Protein AF-A0A7S4WF90-F1 (afdb_monomer_lite)

Structure (mmCIF, N/CA/C/O backbone):
data_AF-A0A7S4WF90-F1
#
_entry.id   AF-A0A7S4WF90-F1
#
loop_
_atom_site.group_PDB
_atom_site.id
_atom_site.type_symbol
_atom_site.label_atom_id
_atom_site.label_alt_id
_atom_site.label_comp_id
_atom_site.label_asym_id
_atom_site.label_entity_id
_atom_site.label_seq_id
_atom_site.pdbx_PDB_ins_code
_atom_site.Cartn_x
_atom_site.Cartn_y
_atom_site.Cartn_z
_atom_site.occupancy
_atom_site.B_iso_or_equiv
_atom_site.auth_seq_id
_atom_site.auth_comp_id
_atom_site.auth_asym_id
_atom_site.auth_atom_id
_atom_site.pdbx_PDB_model_num
ATOM 1 N N . PRO A 1 1 ? 13.839 8.299 -28.465 1.00 64.81 1 PRO A N 1
ATOM 2 C CA . PRO A 1 1 ? 14.988 7.435 -28.856 1.00 64.81 1 PRO A CA 1
ATOM 3 C C . PRO A 1 1 ? 15.588 6.532 -27.753 1.00 64.81 1 PRO A C 1
ATOM 5 O O . PRO A 1 1 ? 16.143 5.492 -28.098 1.00 64.81 1 PRO A O 1
ATOM 8 N N . GLU A 1 2 ? 15.441 6.847 -26.461 1.00 72.50 2 GLU A N 1
ATOM 9 C CA . GLU A 1 2 ? 15.818 5.945 -25.349 1.00 72.50 2 GLU A CA 1
ATOM 10 C C . GLU A 1 2 ? 14.600 5.523 -24.514 1.00 72.50 2 GLU A C 1
ATOM 12 O O . GLU A 1 2 ? 14.300 4.333 -24.407 1.00 72.50 2 GLU A O 1
ATOM 17 N N . VAL A 1 3 ? 13.792 6.502 -24.098 1.00 78.75 3 VAL A N 1
ATOM 18 C CA . VAL A 1 3 ? 12.493 6.310 -23.427 1.00 78.75 3 VAL A CA 1
ATOM 19 C C . VAL A 1 3 ? 11.574 5.338 -24.178 1.00 78.75 3 VAL A C 1
ATOM 21 O O . VAL A 1 3 ? 10.976 4.457 -23.571 1.00 78.75 3 VAL A O 1
ATOM 24 N N . GLU A 1 4 ? 11.489 5.426 -25.509 1.00 83.81 4 GLU A N 1
ATOM 25 C CA . GLU A 1 4 ? 10.658 4.514 -26.315 1.00 83.81 4 GLU A CA 1
ATOM 26 C C . GLU A 1 4 ? 11.165 3.066 -26.297 1.00 83.81 4 GLU A C 1
ATOM 28 O O . GLU A 1 4 ? 10.362 2.133 -26.316 1.00 83.81 4 GLU A O 1
ATOM 33 N N . LYS A 1 5 ? 12.489 2.857 -26.237 1.00 86.06 5 LYS A N 1
ATOM 34 C CA . LYS A 1 5 ? 13.080 1.514 -26.148 1.00 86.06 5 LYS A CA 1
ATOM 35 C C . LYS A 1 5 ? 12.792 0.903 -24.781 1.00 86.06 5 LYS A C 1
ATOM 37 O O . LYS A 1 5 ? 12.369 -0.252 -24.709 1.00 86.06 5 LYS A O 1
ATOM 42 N N . ALA A 1 6 ? 12.966 1.685 -23.718 1.00 86.25 6 ALA A N 1
ATOM 43 C CA . ALA A 1 6 ? 12.647 1.263 -22.362 1.00 86.25 6 ALA A CA 1
ATOM 44 C C . ALA A 1 6 ? 11.139 0.991 -22.204 1.00 86.25 6 ALA A C 1
ATOM 46 O O . ALA A 1 6 ? 10.753 -0.078 -21.734 1.00 86.25 6 ALA A O 1
ATOM 47 N N . ALA A 1 7 ? 10.275 1.865 -22.728 1.00 87.50 7 ALA A N 1
ATOM 48 C CA . ALA A 1 7 ? 8.828 1.654 -22.755 1.00 87.50 7 ALA A CA 1
ATOM 49 C C . ALA A 1 7 ? 8.437 0.377 -23.523 1.00 87.50 7 ALA A C 1
ATOM 51 O O . ALA A 1 7 ? 7.608 -0.403 -23.051 1.00 87.50 7 ALA A O 1
ATOM 52 N N . ALA A 1 8 ? 9.061 0.106 -24.677 1.00 91.62 8 ALA A N 1
ATOM 53 C CA . ALA A 1 8 ? 8.829 -1.123 -25.437 1.00 91.62 8 ALA A CA 1
ATOM 54 C C . ALA A 1 8 ? 9.267 -2.390 -24.676 1.00 91.62 8 ALA A C 1
ATOM 56 O O . ALA A 1 8 ? 8.652 -3.447 -24.846 1.00 91.62 8 ALA A O 1
ATOM 57 N N . LYS A 1 9 ? 10.303 -2.292 -23.831 1.00 91.75 9 LYS A N 1
ATOM 58 C CA . LYS A 1 9 ? 10.763 -3.375 -22.949 1.00 91.75 9 LYS A CA 1
ATOM 59 C C . LYS A 1 9 ? 9.785 -3.595 -21.790 1.00 91.75 9 LYS A C 1
ATOM 61 O O . LYS A 1 9 ? 9.302 -4.713 -21.624 1.00 91.75 9 LYS A O 1
ATOM 66 N N . ILE A 1 10 ? 9.413 -2.533 -21.072 1.00 91.69 10 ILE A N 1
ATOM 67 C CA . ILE A 1 10 ? 8.488 -2.576 -19.922 1.00 91.69 10 ILE A CA 1
ATOM 68 C C . ILE A 1 10 ? 7.095 -3.049 -20.338 1.00 91.69 10 ILE A C 1
ATOM 70 O O . ILE A 1 10 ? 6.447 -3.779 -19.598 1.00 91.69 10 ILE A O 1
ATOM 74 N N . LYS A 1 11 ? 6.648 -2.736 -21.561 1.00 93.81 11 LYS A N 1
ATOM 75 C CA . LYS A 1 11 ? 5.371 -3.230 -22.103 1.00 93.81 11 LYS A CA 1
ATOM 76 C C . LYS A 1 11 ? 5.262 -4.763 -22.118 1.00 93.81 11 LYS A C 1
ATOM 78 O O . LYS A 1 11 ? 4.152 -5.287 -22.164 1.00 93.81 11 LYS A O 1
ATOM 83 N N . LYS A 1 12 ? 6.390 -5.484 -22.111 1.00 95.06 12 LYS A N 1
ATOM 84 C CA . LYS A 1 12 ? 6.430 -6.956 -22.047 1.00 95.06 12 LYS A CA 1
ATOM 85 C C . LYS A 1 12 ? 6.436 -7.500 -20.616 1.00 95.06 12 LYS A C 1
ATOM 87 O O . LYS A 1 12 ? 6.290 -8.706 -20.441 1.00 95.06 12 LYS A O 1
ATOM 92 N N . TYR A 1 13 ? 6.657 -6.655 -19.614 1.00 94.75 13 TYR A N 1
ATOM 93 C CA . TYR A 1 13 ? 6.684 -7.057 -18.214 1.00 94.75 13 TYR A CA 1
ATOM 94 C C . TYR A 1 13 ? 5.269 -7.188 -17.643 1.00 94.75 13 TYR A C 1
ATOM 96 O O . 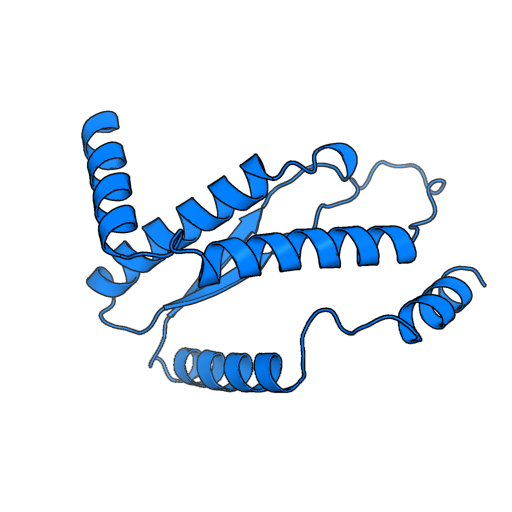TYR A 1 13 ? 4.285 -6.748 -18.241 1.00 94.75 13 TYR A O 1
ATOM 104 N N . ALA A 1 14 ? 5.164 -7.832 -16.481 1.00 94.38 14 ALA A N 1
ATOM 105 C CA . ALA A 1 14 ? 3.903 -7.914 -15.758 1.00 94.38 14 ALA A CA 1
ATOM 106 C C . ALA A 1 14 ? 3.422 -6.506 -15.343 1.00 94.38 14 ALA A C 1
ATOM 108 O O . ALA A 1 14 ? 4.231 -5.611 -15.112 1.00 94.38 14 ALA A O 1
ATOM 109 N N . PRO A 1 15 ? 2.109 -6.266 -15.226 1.00 94.19 15 PRO A N 1
ATOM 110 C CA . PRO A 1 15 ? 1.638 -5.018 -14.646 1.00 94.19 15 PRO A CA 1
ATOM 111 C C . PRO A 1 15 ? 1.949 -4.990 -13.141 1.00 94.19 15 PRO A C 1
ATOM 113 O O . PRO A 1 15 ? 1.831 -6.009 -12.461 1.00 94.19 15 PRO A O 1
ATOM 116 N N . LEU A 1 16 ? 2.284 -3.814 -12.600 1.00 92.75 16 LEU A N 1
ATOM 117 C CA . LEU A 1 16 ? 2.476 -3.645 -11.152 1.00 92.75 16 LEU A CA 1
ATOM 118 C C . LEU A 1 16 ? 1.173 -3.956 -10.390 1.00 92.75 16 LEU A C 1
ATOM 120 O O . LEU A 1 16 ? 1.157 -4.713 -9.415 1.00 92.75 16 LEU A O 1
ATOM 124 N N . VAL A 1 17 ? 0.052 -3.430 -10.888 1.00 94.88 17 VAL A N 1
ATOM 125 C CA . VAL A 1 17 ? -1.295 -3.651 -10.348 1.00 94.88 17 VAL A CA 1
ATOM 126 C C . VAL A 1 17 ? -2.250 -4.130 -11.434 1.00 94.88 17 VAL A C 1
ATOM 128 O O . VAL A 1 17 ? -2.172 -3.718 -12.591 1.00 94.88 17 VAL A O 1
ATOM 131 N N . PHE A 1 18 ? -3.188 -4.991 -11.061 1.00 95.44 18 PHE A N 1
ATOM 132 C CA . PHE A 1 18 ? -4.226 -5.472 -11.960 1.00 95.44 18 PHE A CA 1
ATOM 133 C C . PHE A 1 18 ? -5.391 -4.482 -12.052 1.00 95.44 18 PHE A C 1
ATOM 135 O O . PHE A 1 18 ? -5.730 -3.781 -11.099 1.00 95.44 18 PHE A O 1
ATOM 142 N N . ALA A 1 19 ? -6.107 -4.504 -13.179 1.00 96.00 19 ALA A N 1
ATOM 143 C CA . ALA A 1 19 ? -7.271 -3.640 -13.400 1.00 96.00 19 ALA A CA 1
ATOM 144 C C . ALA A 1 19 ? -8.367 -3.793 -12.322 1.00 96.00 19 ALA A C 1
ATOM 146 O O . ALA A 1 19 ? -9.102 -2.849 -12.037 1.00 96.00 19 ALA A O 1
ATOM 147 N N . GLY A 1 20 ? -8.480 -4.974 -11.704 1.00 97.06 20 GLY A N 1
ATOM 148 C CA . GLY A 1 20 ? -9.402 -5.204 -10.590 1.00 97.06 20 GLY A CA 1
ATOM 149 C C . GLY A 1 20 ? -9.027 -4.445 -9.313 1.00 97.06 20 GLY A C 1
ATOM 150 O O . GLY A 1 20 ? -9.922 -4.014 -8.593 1.00 97.06 20 GLY A O 1
ATOM 151 N N . GLU A 1 21 ? -7.734 -4.246 -9.040 1.00 95.81 21 GLU A N 1
ATOM 152 C CA . GLU A 1 21 ? -7.264 -3.440 -7.903 1.00 95.81 21 GLU A CA 1
ATOM 153 C C . GLU A 1 21 ? -7.593 -1.957 -8.120 1.00 95.81 21 GLU A C 1
ATOM 155 O O . GLU A 1 21 ? -8.089 -1.300 -7.208 1.00 95.81 21 GLU A O 1
ATOM 160 N N . ILE A 1 22 ? -7.421 -1.461 -9.352 1.00 96.88 22 ILE A N 1
ATOM 161 C CA . ILE A 1 22 ? -7.746 -0.075 -9.729 1.00 96.88 22 ILE A CA 1
ATOM 162 C C . ILE A 1 22 ? -9.245 0.202 -9.573 1.00 96.88 22 ILE A C 1
ATOM 164 O O . ILE A 1 22 ? -9.619 1.197 -8.958 1.00 96.88 22 ILE A O 1
ATOM 168 N N . ARG A 1 23 ? -10.117 -0.690 -10.065 1.00 97.88 23 ARG A N 1
ATOM 169 C CA . ARG A 1 23 ? -11.576 -0.531 -9.910 1.00 97.88 23 ARG A CA 1
ATOM 170 C C . ARG A 1 23 ? -11.999 -0.495 -8.441 1.00 97.88 23 ARG A C 1
ATOM 172 O O . ARG A 1 23 ? -12.742 0.397 -8.047 1.00 97.88 23 ARG A O 1
ATOM 179 N N . LYS A 1 24 ? -11.450 -1.389 -7.611 1.00 96.75 24 LYS A N 1
ATOM 180 C CA . LYS A 1 24 ? -11.688 -1.383 -6.157 1.00 96.75 24 LYS A CA 1
ATOM 181 C C . LYS A 1 24 ? -11.227 -0.080 -5.499 1.00 96.75 24 LYS A C 1
ATOM 183 O O . LYS A 1 24 ? -11.874 0.399 -4.573 1.00 96.75 24 LYS A O 1
ATOM 188 N N . LEU A 1 25 ? -10.101 0.487 -5.937 1.00 96.44 25 LEU A N 1
ATOM 189 C CA . LEU A 1 25 ? -9.638 1.784 -5.443 1.00 96.44 25 LEU A CA 1
ATOM 190 C C . LEU A 1 25 ? -10.589 2.909 -5.870 1.00 96.44 25 LEU A C 1
ATOM 192 O O . LEU A 1 25 ? -10.957 3.732 -5.040 1.00 96.44 25 LEU A O 1
ATOM 196 N N . GLN A 1 26 ? -11.023 2.918 -7.129 1.00 97.56 26 GLN A N 1
ATOM 197 C CA . GLN A 1 26 ? -11.962 3.907 -7.655 1.00 97.56 26 GLN A CA 1
ATOM 198 C C . GLN A 1 26 ? -13.299 3.891 -6.898 1.00 97.56 26 GLN A C 1
ATOM 200 O O . GLN A 1 26 ? -13.798 4.950 -6.528 1.00 97.56 26 GLN A O 1
ATOM 205 N N . GLU A 1 27 ? -13.843 2.708 -6.601 1.00 97.25 27 GLU A N 1
ATOM 206 C CA . GLU A 1 27 ? -15.042 2.546 -5.764 1.00 97.25 27 GLU A CA 1
ATOM 207 C C . GLU A 1 27 ? -14.842 3.163 -4.370 1.00 97.25 27 GLU A C 1
ATOM 209 O O . GLU A 1 27 ? -15.673 3.938 -3.901 1.00 97.25 27 GLU A O 1
ATOM 214 N N . LYS A 1 28 ? -13.702 2.891 -3.724 1.00 97.06 28 LYS A N 1
ATOM 215 C CA . LYS A 1 28 ? -13.370 3.455 -2.405 1.00 97.06 28 LYS A CA 1
ATOM 216 C C . LYS A 1 28 ? -13.198 4.976 -2.432 1.00 97.06 28 LYS A C 1
ATOM 218 O O . LYS A 1 28 ? -13.672 5.659 -1.529 1.00 97.06 28 LYS A O 1
ATOM 223 N N . LEU A 1 29 ? -12.537 5.514 -3.454 1.00 97.25 29 LEU A N 1
ATOM 224 C CA . LEU A 1 29 ? -12.379 6.961 -3.630 1.00 97.25 29 LEU A CA 1
ATOM 225 C C . LEU A 1 29 ? -13.721 7.645 -3.909 1.00 97.25 29 LEU A C 1
ATOM 227 O O . LEU A 1 29 ? -13.947 8.763 -3.450 1.00 97.25 29 LEU A O 1
ATOM 231 N N . SER A 1 30 ? -14.639 6.957 -4.589 1.00 97.69 30 SER A N 1
ATOM 232 C CA . SER A 1 30 ? -16.004 7.438 -4.781 1.00 97.69 30 SER A CA 1
ATOM 233 C C . SER A 1 30 ? -16.719 7.645 -3.440 1.00 97.69 30 SER A C 1
ATOM 235 O O . SER A 1 30 ? -17.296 8.711 -3.228 1.00 97.69 30 SER A O 1
ATOM 237 N N . LEU A 1 31 ? -16.585 6.714 -2.486 1.00 96.06 31 LEU A N 1
ATOM 238 C CA . LEU A 1 31 ? -17.121 6.890 -1.127 1.00 96.06 31 LEU A CA 1
ATOM 239 C C . LEU A 1 31 ? -16.551 8.139 -0.445 1.00 96.06 31 LEU A C 1
ATOM 241 O O . LEU A 1 31 ? -17.305 8.920 0.131 1.00 96.06 31 LEU A O 1
ATOM 245 N N . ALA A 1 32 ? -15.238 8.367 -0.551 1.00 95.88 32 ALA A N 1
ATOM 246 C CA . ALA A 1 32 ? -14.606 9.556 0.019 1.00 95.88 32 ALA A CA 1
ATOM 247 C C . ALA A 1 32 ? -15.159 10.853 -0.593 1.00 95.88 32 ALA A C 1
ATOM 249 O O . ALA A 1 32 ? -15.479 11.791 0.133 1.00 95.88 32 ALA A O 1
ATOM 250 N N . SER A 1 33 ? -15.366 10.884 -1.915 1.00 97.06 33 SER A N 1
ATOM 251 C CA . SER A 1 33 ? -15.954 12.044 -2.603 1.00 97.06 33 SER A CA 1
ATOM 252 C C . SER A 1 33 ? -17.395 12.351 -2.174 1.00 97.06 33 SER A C 1
ATOM 254 O O . SER A 1 33 ? -17.833 13.494 -2.260 1.00 97.06 33 SER A O 1
ATOM 256 N N . MET A 1 34 ? -18.116 11.345 -1.672 1.00 97.31 34 MET A N 1
ATOM 257 C CA . MET A 1 34 ? -19.473 11.474 -1.135 1.00 97.31 34 MET A CA 1
ATOM 258 C C . MET A 1 34 ? -19.501 11.746 0.379 1.00 97.31 34 MET A C 1
ATOM 260 O O . MET A 1 34 ? -20.574 11.742 0.978 1.00 97.31 34 MET A O 1
ATOM 264 N N . GLY A 1 35 ? -18.343 11.941 1.021 1.00 96.00 35 GLY A N 1
ATOM 265 C CA . GLY A 1 35 ? -18.242 12.106 2.476 1.00 96.00 35 GLY A CA 1
ATOM 266 C C . GLY A 1 35 ? -18.479 10.816 3.271 1.00 96.00 35 GLY A C 1
ATOM 267 O O . GLY A 1 35 ? -18.670 10.864 4.481 1.00 96.00 35 GLY A O 1
ATOM 268 N N . GLN A 1 36 ? -18.468 9.656 2.608 1.00 96.88 36 GLN A N 1
ATOM 269 C CA . GLN A 1 36 ? -18.670 8.328 3.204 1.00 96.88 36 GLN A CA 1
ATOM 270 C C . GLN A 1 36 ? -17.353 7.577 3.451 1.00 96.88 36 GLN A C 1
ATOM 272 O O . GLN A 1 36 ? -17.352 6.384 3.746 1.00 96.88 36 GLN A O 1
ATOM 277 N N . GLY A 1 37 ? -16.219 8.255 3.315 1.00 96.50 37 GLY A N 1
ATOM 278 C CA . GLY A 1 37 ? -14.897 7.708 3.570 1.00 96.50 37 GLY A CA 1
ATOM 279 C C . GLY A 1 37 ? -13.884 8.825 3.753 1.00 96.50 37 GLY A C 1
ATOM 280 O O . GLY A 1 37 ? -14.143 9.972 3.394 1.00 96.50 37 GLY A O 1
ATOM 281 N N . PHE A 1 38 ? -12.726 8.487 4.304 1.00 96.94 38 PHE A N 1
ATOM 282 C CA . PHE A 1 38 ? -11.644 9.442 4.517 1.00 96.94 38 PHE A CA 1
ATOM 283 C C . PHE A 1 38 ? -10.369 8.944 3.840 1.00 96.94 38 PHE A C 1
ATOM 285 O O . PHE A 1 38 ? -9.965 7.798 4.039 1.00 96.94 38 PHE A O 1
ATOM 292 N N . LEU A 1 39 ? -9.739 9.787 3.024 1.00 96.25 39 LEU A N 1
ATOM 293 C CA . LEU A 1 39 ? -8.488 9.456 2.349 1.00 96.25 39 LEU A CA 1
ATOM 294 C C . LEU A 1 39 ? -7.304 9.811 3.256 1.00 96.25 39 LEU A C 1
ATOM 296 O O . LEU A 1 39 ? -7.053 10.981 3.524 1.00 96.25 39 LEU A O 1
ATOM 300 N N . LEU A 1 40 ? -6.564 8.797 3.694 1.00 95.56 40 LEU A N 1
ATOM 301 C CA . LEU A 1 40 ? -5.269 8.946 4.347 1.00 95.56 40 LEU A CA 1
ATOM 302 C C . LEU A 1 40 ? -4.174 8.717 3.304 1.00 95.56 40 LEU A C 1
ATOM 304 O O . LEU A 1 40 ? -4.036 7.602 2.792 1.00 95.56 40 LEU A O 1
ATOM 308 N N . MET A 1 41 ? -3.403 9.761 3.006 1.00 91.62 41 MET A N 1
ATOM 309 C CA . MET A 1 41 ? -2.224 9.672 2.146 1.00 91.62 41 MET A CA 1
ATOM 310 C C . MET A 1 41 ? -0.956 9.745 2.990 1.00 91.62 41 MET A C 1
ATOM 312 O O . MET A 1 41 ? -0.761 10.715 3.715 1.00 91.62 41 MET A O 1
ATOM 316 N N . GLY A 1 42 ? -0.116 8.717 2.895 1.00 87.69 42 GLY A N 1
ATOM 317 C CA . GLY A 1 42 ? 1.263 8.759 3.372 1.00 87.69 42 GLY A CA 1
ATOM 318 C C . GLY A 1 42 ? 2.231 8.993 2.217 1.00 87.69 42 GLY A C 1
ATOM 319 O O . GLY A 1 42 ? 1.942 8.627 1.076 1.00 87.69 42 GLY A O 1
ATOM 320 N N . ASP A 1 43 ? 3.383 9.564 2.518 1.00 83.88 43 ASP A N 1
ATOM 321 C CA . ASP A 1 43 ? 4.506 9.673 1.593 1.00 83.88 43 ASP A CA 1
ATOM 322 C C . ASP A 1 43 ? 5.735 9.097 2.286 1.00 83.88 43 ASP A C 1
ATOM 324 O O . ASP A 1 43 ? 5.887 9.243 3.501 1.00 83.88 43 ASP A O 1
ATOM 328 N N . ASP A 1 44 ? 6.569 8.421 1.516 1.00 74.44 44 ASP A N 1
ATOM 329 C CA . ASP A 1 44 ? 7.908 8.043 1.926 1.00 74.44 44 ASP A CA 1
ATOM 330 C C . ASP A 1 44 ? 8.825 9.088 1.307 1.00 74.44 44 ASP A C 1
ATOM 332 O O . ASP A 1 44 ? 9.124 9.030 0.112 1.00 74.44 44 ASP A O 1
ATOM 336 N N . SER A 1 45 ? 9.213 10.091 2.098 1.00 62.66 45 SER A N 1
ATOM 337 C CA . SER A 1 45 ? 10.208 11.095 1.703 1.00 62.66 45 SER A CA 1
ATOM 338 C C . SER A 1 45 ? 11.600 10.456 1.624 1.00 62.66 45 SER A C 1
ATOM 340 O O . SER A 1 45 ? 12.532 10.906 2.279 1.00 62.66 45 SER A O 1
ATOM 342 N N . ALA A 1 46 ? 11.732 9.367 0.869 1.00 56.19 46 ALA A N 1
ATOM 343 C CA . ALA A 1 46 ? 13.004 8.773 0.519 1.00 56.19 46 ALA A CA 1
ATOM 344 C C . ALA A 1 46 ? 13.687 9.711 -0.482 1.00 56.19 46 ALA A C 1
ATOM 346 O O . ALA A 1 46 ? 13.169 9.964 -1.575 1.00 56.19 46 ALA A O 1
ATOM 347 N N . GLU A 1 47 ? 14.815 10.266 -0.049 1.00 54.38 47 GLU A N 1
ATOM 348 C CA . GLU A 1 47 ? 15.537 11.335 -0.737 1.00 54.38 47 GLU A CA 1
ATOM 349 C C . GLU A 1 47 ? 16.268 10.818 -1.987 1.00 54.38 47 GLU A C 1
ATOM 351 O O . GLU A 1 47 ? 16.381 11.566 -2.947 1.00 54.38 47 GLU A O 1
ATOM 356 N N . THR A 1 48 ? 16.659 9.533 -2.056 1.00 59.69 48 THR A N 1
ATOM 357 C CA . THR A 1 48 ? 17.409 8.981 -3.207 1.00 59.69 48 THR A CA 1
ATOM 358 C C . THR A 1 48 ? 17.106 7.508 -3.519 1.00 59.69 48 THR A C 1
ATOM 360 O O . THR A 1 48 ? 16.679 6.739 -2.654 1.00 59.69 48 THR A O 1
ATOM 363 N N . PHE A 1 49 ? 17.384 7.065 -4.753 1.00 60.19 49 PHE A N 1
ATOM 364 C CA . PHE A 1 49 ? 17.243 5.660 -5.186 1.00 60.19 49 PHE A CA 1
ATOM 365 C C . PHE A 1 49 ? 18.120 4.676 -4.391 1.00 60.19 49 PHE A C 1
ATOM 367 O O . PHE A 1 49 ? 17.694 3.553 -4.118 1.00 60.19 49 PHE A O 1
ATOM 374 N N . GLU A 1 50 ? 19.325 5.094 -3.995 1.00 62.31 50 GLU A N 1
ATOM 375 C CA . GLU A 1 50 ? 20.282 4.263 -3.247 1.00 62.31 50 GLU A CA 1
ATOM 376 C C . GLU A 1 50 ? 19.831 3.986 -1.807 1.00 62.31 50 GLU A C 1
ATOM 378 O O . GLU A 1 50 ? 20.217 2.984 -1.207 1.00 62.31 50 GLU A O 1
ATOM 383 N N . SER A 1 51 ? 18.962 4.841 -1.263 1.00 61.97 51 SER A N 1
ATOM 384 C CA . SER A 1 51 ? 18.437 4.727 0.101 1.00 61.97 51 SER A CA 1
ATOM 385 C C . SER A 1 51 ? 17.344 3.660 0.271 1.00 61.97 51 SER A C 1
ATOM 387 O O . SER A 1 51 ? 16.764 3.523 1.350 1.00 61.97 51 SER A O 1
ATOM 389 N N . TYR A 1 52 ? 17.047 2.870 -0.769 1.00 70.25 52 TYR A N 1
ATOM 390 C CA . TYR A 1 52 ? 16.007 1.847 -0.698 1.00 70.25 52 TYR A CA 1
ATOM 391 C C . TYR A 1 52 ? 16.314 0.777 0.355 1.00 70.25 52 TYR A C 1
ATOM 393 O O . TYR A 1 52 ? 17.169 -0.091 0.177 1.00 70.25 52 TYR A O 1
ATOM 401 N N . ASN A 1 53 ? 15.536 0.797 1.436 1.00 78.06 53 ASN A N 1
ATOM 402 C CA . ASN A 1 53 ? 15.584 -0.196 2.497 1.00 78.06 53 ASN A CA 1
ATOM 403 C C . ASN A 1 53 ? 14.166 -0.690 2.824 1.00 78.06 53 ASN A C 1
ATOM 405 O O . ASN A 1 53 ? 13.216 0.084 2.951 1.00 78.06 53 ASN A O 1
ATOM 409 N N . VAL A 1 54 ? 14.036 -2.005 3.009 1.00 83.69 54 VAL A N 1
ATOM 410 C CA . VAL A 1 54 ? 12.816 -2.671 3.488 1.00 83.69 54 VAL A CA 1
ATOM 411 C C . VAL A 1 54 ? 12.332 -2.083 4.816 1.00 83.69 54 VAL A C 1
ATOM 413 O O . VAL A 1 54 ? 11.123 -2.012 5.040 1.00 83.69 54 VAL A O 1
ATOM 416 N N . ASP A 1 55 ? 13.251 -1.649 5.679 1.00 85.88 55 ASP A N 1
ATOM 417 C CA . ASP A 1 55 ? 12.932 -1.010 6.953 1.00 85.88 55 ASP A CA 1
ATOM 418 C C . ASP A 1 55 ? 12.152 0.299 6.759 1.00 85.88 55 ASP A C 1
ATOM 420 O O . ASP A 1 55 ? 11.134 0.480 7.422 1.00 85.88 55 ASP A O 1
ATOM 424 N N . HIS A 1 56 ? 12.529 1.149 5.794 1.00 83.56 56 HIS A N 1
ATOM 425 C CA . HIS A 1 56 ? 11.789 2.383 5.484 1.00 83.56 56 HIS A CA 1
ATOM 426 C C . HIS A 1 56 ? 10.369 2.078 5.000 1.00 83.56 56 HIS A C 1
ATOM 428 O O . HIS A 1 56 ? 9.393 2.580 5.558 1.00 83.56 56 HIS A O 1
ATOM 434 N N . VAL A 1 57 ? 10.232 1.146 4.049 1.00 86.06 57 VAL A N 1
ATOM 435 C CA . VAL A 1 57 ? 8.919 0.707 3.548 1.00 86.06 57 VAL A CA 1
ATOM 436 C C . VAL A 1 57 ? 8.051 0.163 4.688 1.00 86.06 57 VAL A C 1
ATOM 438 O O . VAL A 1 57 ? 6.854 0.453 4.756 1.00 86.06 57 VAL A O 1
ATOM 441 N N . ARG A 1 58 ? 8.639 -0.624 5.600 1.00 87.75 58 ARG A N 1
ATOM 442 C CA . ARG A 1 58 ? 7.956 -1.173 6.779 1.00 87.75 58 ARG A CA 1
ATOM 443 C C . ARG A 1 58 ? 7.503 -0.068 7.726 1.00 87.75 58 ARG A C 1
ATOM 445 O O . ARG A 1 58 ? 6.366 -0.120 8.193 1.00 87.75 58 ARG A O 1
ATOM 452 N N . ASP A 1 59 ? 8.375 0.880 8.037 1.00 88.62 59 ASP A N 1
ATOM 453 C CA . ASP A 1 59 ? 8.123 1.905 9.047 1.00 88.62 59 ASP A CA 1
ATOM 454 C C . ASP A 1 59 ? 7.085 2.918 8.547 1.00 88.62 59 ASP A C 1
ATOM 456 O O . ASP A 1 59 ? 6.126 3.215 9.264 1.00 88.62 59 ASP A O 1
ATOM 460 N N . THR A 1 60 ? 7.158 3.314 7.273 1.00 88.81 60 THR A N 1
ATOM 461 C CA . THR A 1 60 ? 6.123 4.123 6.615 1.00 88.81 60 THR A CA 1
ATOM 462 C C . THR A 1 60 ? 4.789 3.368 6.552 1.00 88.81 60 THR A C 1
ATOM 464 O O . THR A 1 60 ? 3.737 3.914 6.901 1.00 88.81 60 THR A O 1
ATOM 467 N N . PHE A 1 61 ? 4.795 2.074 6.206 1.00 90.56 61 PHE A N 1
ATOM 468 C CA . PHE A 1 61 ? 3.578 1.254 6.230 1.00 90.56 61 PHE A CA 1
ATOM 469 C C . PHE A 1 61 ? 2.980 1.142 7.642 1.00 90.56 61 PHE A C 1
ATOM 471 O O . PHE A 1 61 ? 1.766 1.284 7.814 1.00 90.56 61 PHE A O 1
ATOM 478 N N . LYS A 1 62 ? 3.819 0.944 8.667 1.00 91.50 62 LYS A N 1
ATOM 479 C CA . LYS A 1 62 ? 3.418 0.912 10.079 1.00 91.50 62 LYS A CA 1
ATOM 480 C C . LYS A 1 62 ? 2.766 2.230 10.493 1.00 91.50 62 LYS A C 1
ATOM 482 O O . LYS A 1 62 ? 1.652 2.194 11.014 1.00 91.50 62 LYS A O 1
ATOM 487 N N . ALA A 1 63 ? 3.390 3.370 10.202 1.00 91.4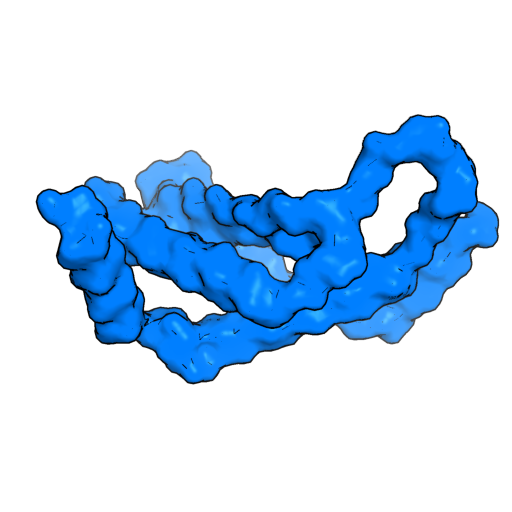4 63 ALA A N 1
ATOM 488 C CA . ALA A 1 63 ? 2.850 4.686 10.532 1.00 91.44 63 ALA A CA 1
ATOM 489 C C . ALA A 1 63 ? 1.463 4.912 9.904 1.00 91.44 63 ALA A C 1
ATOM 491 O O . ALA A 1 63 ? 0.522 5.321 10.589 1.00 91.44 63 ALA A O 1
ATOM 492 N N . ILE A 1 64 ? 1.289 4.561 8.624 1.00 93.00 64 ILE A N 1
ATOM 493 C CA . ILE A 1 64 ? -0.008 4.661 7.931 1.00 93.00 64 ILE A CA 1
ATOM 494 C C . ILE A 1 64 ? -1.074 3.796 8.611 1.00 93.00 64 ILE A C 1
ATOM 496 O O . ILE A 1 64 ? -2.222 4.223 8.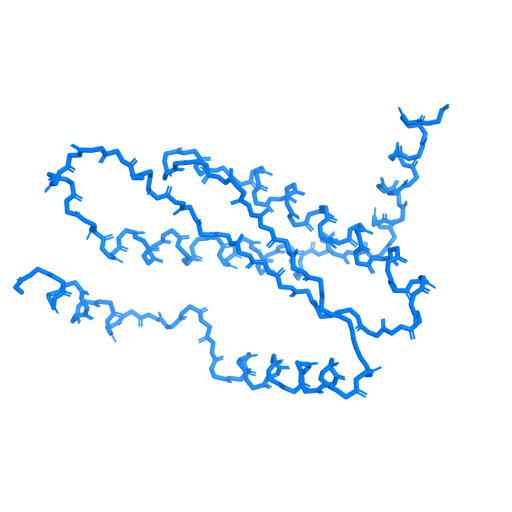755 1.00 93.00 64 ILE A O 1
ATOM 50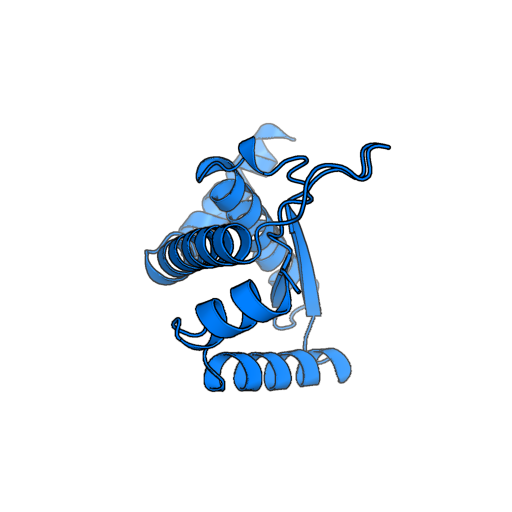0 N N . LEU A 1 65 ? -0.725 2.585 9.051 1.00 93.31 65 LEU A N 1
ATOM 501 C CA . LEU A 1 65 ? -1.665 1.717 9.758 1.00 93.31 65 LEU A CA 1
ATOM 502 C C . LEU A 1 65 ? -2.034 2.256 11.147 1.00 93.31 65 LEU A C 1
ATOM 504 O O . LEU A 1 65 ? -3.213 2.217 11.504 1.00 93.31 65 LEU A O 1
ATOM 508 N N . GLN A 1 66 ? -1.066 2.796 11.892 1.00 93.62 66 GLN A N 1
ATOM 509 C CA . GLN A 1 66 ? -1.295 3.420 13.199 1.00 93.62 66 GLN A CA 1
ATOM 510 C C . GLN A 1 66 ? -2.243 4.620 13.087 1.00 93.62 66 GLN A C 1
ATOM 512 O O . GLN A 1 66 ? -3.269 4.664 13.772 1.00 93.62 66 GLN A O 1
ATOM 517 N N . MET A 1 67 ? -1.967 5.537 12.153 1.00 94.19 67 MET A N 1
ATOM 518 C CA . MET A 1 67 ? -2.833 6.684 11.864 1.00 94.19 67 MET A CA 1
ATOM 519 C C . MET A 1 67 ? -4.217 6.241 11.393 1.00 94.19 67 MET A C 1
ATOM 521 O O . MET A 1 67 ? -5.230 6.755 11.860 1.00 94.19 67 MET A O 1
ATOM 525 N N . SER A 1 68 ? -4.283 5.249 10.501 1.00 94.38 68 SER A N 1
ATOM 526 C CA . SER A 1 68 ? -5.553 4.722 10.010 1.00 94.38 68 SER A CA 1
ATOM 527 C C . SER A 1 68 ? -6.432 4.199 11.139 1.00 94.38 68 SER A C 1
ATOM 529 O O . SER A 1 68 ? -7.645 4.380 11.061 1.00 94.38 68 SER A O 1
ATOM 531 N N . LEU A 1 69 ? -5.866 3.535 12.148 1.00 93.00 69 LEU A N 1
ATOM 532 C CA . LEU A 1 69 ? -6.639 3.030 13.278 1.00 93.00 69 LEU A CA 1
ATOM 533 C C . LEU A 1 69 ? -7.234 4.187 14.090 1.00 93.00 69 LEU A C 1
ATOM 535 O O . LEU A 1 69 ? -8.438 4.204 14.337 1.00 93.00 69 LEU A O 1
ATOM 539 N N . ILE A 1 70 ? -6.417 5.189 14.421 1.00 93.69 70 ILE A N 1
ATOM 540 C CA . ILE A 1 70 ? -6.844 6.375 15.178 1.00 93.69 70 ILE A CA 1
ATOM 541 C C . ILE A 1 70 ? -7.931 7.147 14.417 1.00 93.69 70 ILE A C 1
ATOM 543 O O . ILE A 1 70 ? -8.973 7.470 14.984 1.00 93.69 70 ILE A O 1
ATOM 547 N N . LEU A 1 71 ? -7.738 7.385 13.116 1.00 94.12 71 LEU A N 1
ATOM 548 C CA . LEU A 1 71 ? -8.714 8.081 12.271 1.00 94.12 71 LEU A CA 1
ATOM 549 C C . LEU A 1 71 ? -10.014 7.291 12.107 1.00 94.12 71 LEU A C 1
ATOM 551 O O . LEU A 1 71 ? -11.084 7.889 12.041 1.00 94.12 71 LEU A O 1
ATOM 555 N N . THR A 1 72 ? -9.948 5.957 12.085 1.00 92.25 72 THR A N 1
ATOM 556 C CA . THR A 1 72 ? -11.161 5.125 12.054 1.00 92.25 72 THR A CA 1
ATOM 557 C C . THR A 1 72 ? -12.016 5.386 13.297 1.00 92.25 72 THR A C 1
ATOM 559 O O . THR A 1 72 ? -13.224 5.574 13.170 1.00 92.25 72 THR A O 1
ATOM 562 N N . TYR A 1 73 ? -11.399 5.468 14.482 1.00 91.38 73 TYR A N 1
ATOM 563 C CA . TYR A 1 73 ? -12.109 5.805 15.719 1.00 91.38 73 TYR A CA 1
ATOM 564 C C . TYR A 1 73 ? -12.579 7.264 15.759 1.00 91.38 73 TYR A C 1
ATOM 566 O O . TYR A 1 73 ? -13.696 7.525 16.192 1.00 91.38 73 TYR A O 1
ATOM 574 N N . GLY A 1 74 ? -11.754 8.208 15.298 1.00 93.38 74 GLY A N 1
ATOM 575 C CA . GLY A 1 74 ? -12.065 9.639 15.358 1.00 93.38 74 GLY A CA 1
ATOM 576 C C . GLY A 1 74 ? -13.137 10.092 14.364 1.00 93.38 74 GLY A C 1
ATOM 577 O O . GLY A 1 74 ? -13.955 10.948 14.690 1.00 93.38 74 GLY A O 1
ATOM 578 N N . CYS A 1 75 ? -13.156 9.518 13.160 1.00 91.94 75 CYS A N 1
ATOM 579 C CA . CYS A 1 75 ? -14.088 9.909 12.101 1.00 91.94 75 CYS A CA 1
ATOM 580 C C . CYS A 1 75 ? -15.297 8.974 11.976 1.00 91.94 75 CYS A C 1
ATOM 582 O O . CYS A 1 75 ? -16.262 9.348 11.318 1.00 91.94 75 CYS A O 1
ATOM 584 N N . ALA A 1 76 ? -15.247 7.762 12.545 1.00 93.69 76 ALA A N 1
ATOM 585 C CA . ALA A 1 76 ? -16.250 6.707 12.346 1.00 93.69 76 ALA A CA 1
ATOM 586 C C . ALA A 1 76 ? -16.548 6.403 10.857 1.00 93.69 76 ALA A C 1
ATOM 588 O O . ALA A 1 76 ? -17.634 5.947 10.501 1.00 93.69 76 ALA A O 1
ATOM 589 N N . LEU A 1 77 ? -15.566 6.651 9.984 1.00 94.12 77 LEU A N 1
ATOM 590 C CA . LEU A 1 77 ? -15.638 6.444 8.540 1.00 94.12 77 LEU A CA 1
ATOM 591 C C . LEU A 1 77 ? -14.561 5.451 8.086 1.00 94.12 77 LEU A C 1
ATOM 593 O O . LEU A 1 77 ? -13.488 5.377 8.692 1.00 94.12 77 LEU A O 1
ATOM 597 N N . PRO A 1 78 ? -14.800 4.702 6.994 1.00 93.94 78 PRO A N 1
ATOM 598 C CA . PRO A 1 78 ? -13.777 3.852 6.407 1.00 93.94 78 PRO A CA 1
ATOM 599 C C . PRO A 1 78 ? -12.596 4.696 5.907 1.00 93.94 78 PRO A C 1
ATOM 601 O O . PRO A 1 78 ? -12.773 5.652 5.149 1.00 93.94 78 PRO A O 1
ATOM 604 N N . ILE A 1 79 ? -11.381 4.308 6.303 1.00 96.44 79 ILE A N 1
ATOM 605 C CA . ILE A 1 79 ? -10.143 4.968 5.872 1.00 96.44 79 ILE A CA 1
ATOM 606 C C . ILE A 1 79 ? -9.607 4.308 4.596 1.00 96.44 79 ILE A C 1
ATOM 608 O O . ILE A 1 79 ? -9.222 3.132 4.594 1.00 96.44 79 ILE A O 1
ATOM 612 N N . ILE A 1 80 ? -9.550 5.076 3.508 1.00 96.69 80 ILE A N 1
ATOM 613 C CA . ILE A 1 80 ? -8.868 4.714 2.266 1.00 96.69 80 ILE A CA 1
ATOM 614 C C . ILE A 1 80 ? -7.393 5.062 2.443 1.00 96.69 80 ILE A C 1
ATOM 616 O O . ILE A 1 80 ? -7.044 6.224 2.611 1.00 96.69 80 ILE A O 1
ATOM 620 N N . LYS A 1 81 ? -6.528 4.051 2.415 1.00 94.62 81 LYS A N 1
ATOM 621 C CA . LYS A 1 81 ? -5.090 4.199 2.662 1.00 94.62 81 LYS A CA 1
ATOM 622 C C . LYS A 1 81 ? -4.379 4.233 1.320 1.00 94.62 81 LYS A C 1
ATOM 624 O O . LYS A 1 81 ? -4.434 3.251 0.578 1.00 94.62 81 LYS A O 1
ATOM 629 N N . MET A 1 82 ? -3.738 5.349 1.014 1.00 93.12 82 MET A N 1
ATOM 630 C CA . MET A 1 82 ? -2.867 5.497 -0.144 1.00 93.12 82 MET A CA 1
ATOM 631 C C . MET A 1 82 ? -1.476 5.891 0.322 1.00 93.12 82 MET A C 1
ATOM 633 O O . MET A 1 82 ? -1.319 6.569 1.334 1.00 93.12 82 MET A O 1
ATOM 637 N N . CYS A 1 83 ? -0.466 5.443 -0.412 1.00 89.12 83 CYS A N 1
ATOM 638 C CA . CYS A 1 83 ? 0.904 5.808 -0.126 1.00 89.12 83 CYS A CA 1
ATOM 639 C C . CYS A 1 83 ? 1.646 6.106 -1.418 1.00 89.12 83 CYS A C 1
ATOM 641 O O . CYS A 1 83 ? 1.540 5.346 -2.386 1.00 89.12 83 CYS A O 1
ATOM 643 N N . ARG A 1 84 ? 2.388 7.209 -1.417 1.00 85.62 84 ARG A N 1
ATOM 644 C CA . ARG A 1 84 ? 3.441 7.453 -2.386 1.00 85.62 84 ARG A CA 1
ATOM 645 C C . ARG A 1 84 ? 4.715 6.816 -1.835 1.00 85.62 84 ARG A C 1
ATOM 647 O O . ARG A 1 84 ? 5.201 7.207 -0.791 1.00 85.62 84 ARG A O 1
ATOM 654 N N . MET A 1 85 ? 5.205 5.804 -2.540 1.00 77.38 85 MET A N 1
ATOM 655 C CA . MET A 1 85 ? 6.454 5.094 -2.228 1.00 77.38 85 MET A CA 1
ATOM 656 C C . MET A 1 85 ? 7.431 5.231 -3.399 1.00 77.38 85 MET A C 1
ATOM 658 O O . MET A 1 85 ? 8.069 4.267 -3.816 1.00 77.38 85 MET A O 1
ATOM 662 N N . VAL A 1 86 ? 7.425 6.411 -4.024 1.00 63.62 86 VAL A N 1
ATOM 663 C CA . VAL A 1 86 ? 8.228 6.701 -5.211 1.00 63.62 86 VAL A CA 1
ATOM 664 C C . VAL A 1 86 ? 9.449 7.462 -4.739 1.00 63.62 86 VAL A C 1
ATOM 666 O O . VAL A 1 86 ? 9.343 8.647 -4.430 1.00 63.62 86 VAL A O 1
ATOM 669 N N . TYR A 1 87 ? 10.576 6.764 -4.707 1.00 62.81 87 TYR A N 1
ATOM 670 C CA . TYR A 1 87 ? 11.905 7.338 -4.521 1.00 62.81 87 TYR A CA 1
ATOM 671 C C . TYR A 1 87 ? 12.098 8.415 -5.585 1.00 62.81 87 TYR A C 1
ATOM 673 O O . TYR A 1 87 ? 12.032 8.154 -6.792 1.00 62.81 87 TYR A O 1
ATOM 681 N N . ARG A 1 88 ? 12.243 9.653 -5.114 1.00 50.22 88 ARG A N 1
ATOM 682 C CA . ARG A 1 88 ? 12.671 10.769 -5.945 1.00 50.22 88 ARG A CA 1
ATOM 683 C C . ARG A 1 88 ? 14.129 10.479 -6.318 1.00 50.22 88 ARG A C 1
ATOM 685 O O . ARG A 1 88 ? 14.925 10.106 -5.465 1.00 50.22 88 ARG A O 1
ATOM 692 N N . LEU A 1 89 ? 14.451 10.571 -7.602 1.00 53.22 89 LEU A N 1
ATOM 693 C CA . LEU A 1 89 ? 15.821 10.869 -8.008 1.00 53.22 89 LEU A CA 1
ATOM 694 C C . LEU A 1 89 ? 15.922 12.373 -7.814 1.00 53.22 89 LEU A C 1
ATOM 696 O O . LEU A 1 89 ? 15.059 13.081 -8.337 1.00 53.22 89 LEU A O 1
ATOM 700 N N . GLU A 1 90 ? 16.817 12.830 -6.945 1.00 46.41 90 GLU A N 1
ATOM 701 C CA . GLU A 1 90 ? 16.966 14.257 -6.676 1.00 46.41 90 GLU A CA 1
ATOM 702 C C . GLU A 1 90 ? 17.097 15.029 -7.990 1.00 46.41 90 GLU A C 1
ATOM 704 O O . GLU A 1 90 ? 17.776 14.599 -8.923 1.00 46.41 90 GLU A O 1
ATOM 709 N N . ASP A 1 91 ? 16.396 16.161 -8.046 1.00 53.41 91 ASP A N 1
ATOM 710 C CA . ASP A 1 91 ? 16.724 17.239 -8.964 1.00 53.41 91 ASP A CA 1
ATOM 711 C C . ASP A 1 91 ? 18.076 17.801 -8.492 1.00 53.41 91 ASP A C 1
ATOM 713 O O . ASP A 1 91 ? 18.112 18.679 -7.633 1.00 53.41 91 ASP A O 1
ATOM 717 N N . GLU A 1 92 ? 19.184 17.281 -9.006 1.00 44.34 92 GLU A N 1
ATOM 718 C CA . GLU A 1 92 ? 20.464 17.988 -8.967 1.00 44.34 92 GLU A CA 1
ATOM 719 C C . GLU A 1 92 ? 20.722 18.544 -10.369 1.00 44.34 92 GLU A C 1
ATOM 721 O O . GLU A 1 92 ? 20.364 17.932 -11.372 1.00 44.3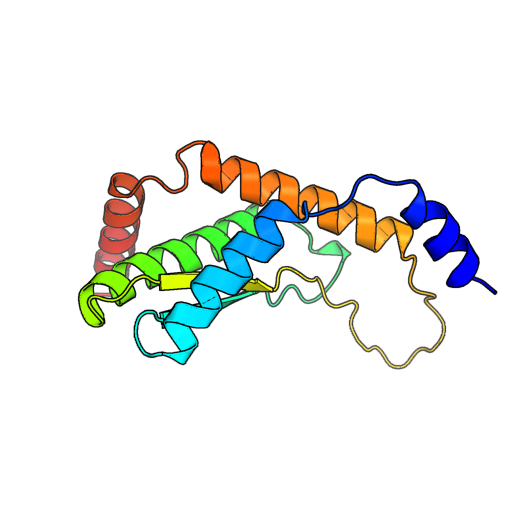4 92 GLU A O 1
ATOM 726 N N . GLU A 1 93 ? 21.273 19.751 -10.418 1.00 49.97 93 GLU A N 1
ATOM 727 C CA . GLU A 1 93 ? 21.482 20.635 -11.569 1.00 49.97 93 GLU A CA 1
ATOM 728 C C . GLU A 1 93 ? 22.408 20.072 -12.680 1.00 49.97 93 GLU A C 1
ATOM 730 O O . GLU A 1 93 ? 23.250 20.796 -13.211 1.00 49.97 93 GLU A O 1
ATOM 735 N N . ASP A 1 94 ? 22.271 18.802 -13.066 1.00 45.41 94 ASP A N 1
ATOM 736 C CA . ASP A 1 94 ? 23.065 18.164 -14.113 1.00 45.41 94 ASP A CA 1
ATOM 737 C C . ASP A 1 94 ? 22.187 17.302 -15.040 1.00 45.41 94 ASP A C 1
ATOM 739 O O . ASP A 1 94 ? 21.689 16.238 -14.677 1.00 45.41 94 ASP A O 1
ATOM 743 N N . ASP A 1 95 ? 22.023 17.761 -16.284 1.00 46.69 95 ASP A N 1
ATOM 744 C CA . ASP A 1 95 ? 21.257 17.132 -17.378 1.00 46.69 95 ASP A CA 1
ATOM 745 C C . ASP A 1 95 ? 21.836 15.762 -17.849 1.00 46.69 95 ASP A C 1
ATOM 747 O O . ASP A 1 95 ? 21.586 15.338 -18.983 1.00 46.69 95 ASP A O 1
ATOM 751 N N . SER A 1 96 ? 22.656 15.068 -17.045 1.00 47.53 96 SER A N 1
ATOM 752 C CA . SER A 1 96 ? 23.520 13.973 -17.520 1.00 47.53 96 SER A CA 1
ATOM 753 C C . SER A 1 96 ? 23.118 12.548 -17.110 1.00 47.53 96 SER A C 1
ATOM 755 O O . SER A 1 96 ? 23.502 11.610 -17.816 1.00 47.53 96 SER A O 1
ATOM 757 N N . GLU A 1 97 ? 22.283 12.341 -16.083 1.00 50.31 97 GLU A N 1
ATOM 758 C CA . GLU A 1 97 ? 21.816 10.993 -15.719 1.00 50.31 97 GLU A CA 1
ATOM 759 C C . GLU A 1 97 ? 20.440 10.673 -16.323 1.00 50.31 97 GLU A C 1
ATOM 761 O O . GLU A 1 97 ? 19.368 10.983 -15.803 1.00 50.31 97 GLU A O 1
ATOM 766 N N . SER A 1 98 ? 20.472 10.030 -17.491 1.00 54.62 98 SER A N 1
ATOM 767 C CA . SER A 1 98 ? 19.290 9.512 -18.174 1.00 54.62 98 SER A CA 1
ATOM 768 C C . SER A 1 98 ? 18.579 8.454 -17.318 1.00 54.62 98 SER A C 1
ATOM 770 O O . SER A 1 98 ? 19.094 7.357 -17.116 1.00 54.62 98 SER A O 1
ATOM 772 N N . LEU A 1 99 ? 17.362 8.770 -16.875 1.00 62.94 99 LEU A N 1
ATOM 773 C CA . LEU A 1 99 ? 16.421 7.877 -16.191 1.00 62.94 99 LEU A CA 1
ATOM 774 C C . LEU A 1 99 ? 16.310 6.486 -16.862 1.00 62.94 99 LEU A C 1
ATOM 776 O O . LEU A 1 99 ? 15.667 6.362 -17.914 1.00 62.94 99 LEU A O 1
ATOM 780 N N . ASP A 1 100 ? 16.812 5.420 -16.220 1.00 78.75 100 ASP A N 1
ATOM 781 C CA . ASP A 1 100 ? 16.484 4.050 -16.642 1.00 78.75 100 ASP A CA 1
ATOM 782 C C . ASP A 1 100 ? 15.100 3.643 -16.107 1.00 78.75 100 ASP A C 1
ATOM 784 O O . ASP A 1 100 ? 14.909 3.192 -14.974 1.00 78.75 100 ASP A O 1
ATOM 788 N N . LEU A 1 101 ? 14.092 3.779 -16.971 1.00 83.19 101 LEU A N 1
ATOM 789 C CA . LEU A 1 101 ? 12.715 3.363 -16.689 1.00 83.19 101 LEU A CA 1
ATOM 790 C C . LEU A 1 101 ? 12.599 1.873 -16.316 1.00 83.19 101 LEU A C 1
ATOM 792 O O . LEU A 1 101 ? 11.622 1.473 -15.678 1.00 83.19 101 LEU A O 1
ATOM 796 N N . VAL A 1 102 ? 13.545 1.035 -16.747 1.00 87.25 102 VAL A N 1
ATOM 797 C CA . VAL A 1 102 ? 13.566 -0.396 -16.432 1.00 87.25 102 VAL A CA 1
ATOM 798 C C . VAL A 1 102 ? 13.888 -0.606 -14.955 1.00 87.25 102 VAL A C 1
ATOM 800 O O . VAL A 1 102 ? 13.199 -1.391 -14.300 1.00 87.25 102 VAL A O 1
ATOM 803 N N . ASP A 1 103 ? 14.862 0.126 -14.420 1.00 84.25 103 ASP A N 1
ATOM 804 C CA . ASP A 1 103 ? 15.240 0.056 -13.007 1.00 84.25 103 ASP A CA 1
ATOM 805 C C . ASP A 1 103 ? 14.133 0.615 -12.112 1.00 84.25 103 ASP A C 1
ATOM 807 O O . ASP A 1 103 ? 13.721 -0.046 -11.154 1.00 84.25 103 ASP A O 1
ATOM 811 N N . ALA A 1 104 ? 13.530 1.742 -12.506 1.00 83.94 104 ALA A N 1
ATOM 812 C CA . ALA A 1 104 ? 12.360 2.294 -11.823 1.00 83.94 104 ALA A CA 1
ATOM 813 C C . ALA A 1 104 ? 11.195 1.284 -11.749 1.00 83.94 104 ALA A C 1
ATOM 815 O O . ALA A 1 104 ? 10.534 1.147 -10.713 1.00 83.94 104 ALA A O 1
ATOM 816 N N . TYR A 1 105 ? 10.949 0.531 -12.829 1.00 88.56 105 TYR A N 1
ATOM 817 C CA . TYR A 1 105 ? 9.955 -0.544 -12.827 1.00 88.56 105 TYR A CA 1
ATOM 818 C C . TYR A 1 105 ? 10.337 -1.677 -11.860 1.00 88.56 105 TYR A C 1
ATOM 820 O O . TYR A 1 105 ? 9.481 -2.153 -11.108 1.00 88.56 105 TYR A O 1
ATOM 828 N N . HIS A 1 106 ? 11.596 -2.129 -11.875 1.00 88.56 106 HIS A N 1
ATOM 829 C CA . HIS A 1 106 ? 12.054 -3.231 -11.026 1.00 88.56 106 HIS A CA 1
ATOM 830 C C . HIS A 1 106 ? 11.925 -2.896 -9.545 1.00 88.56 106 HIS A C 1
ATOM 832 O O . HIS A 1 106 ? 11.387 -3.702 -8.782 1.00 88.56 106 HIS A O 1
ATOM 838 N N . GLN A 1 107 ? 12.339 -1.697 -9.158 1.00 85.62 107 GLN A N 1
ATOM 839 C CA . GLN A 1 107 ? 12.204 -1.237 -7.788 1.00 85.62 107 GLN A CA 1
ATOM 840 C C . GLN A 1 107 ? 10.726 -1.097 -7.406 1.00 85.62 107 GLN A C 1
ATOM 842 O O . GLN A 1 107 ? 10.317 -1.590 -6.355 1.00 85.62 107 GLN A O 1
ATOM 847 N N . SER A 1 108 ? 9.881 -0.546 -8.290 1.00 88.19 108 SER A N 1
ATOM 848 C CA . SER A 1 108 ? 8.440 -0.407 -8.021 1.00 88.19 108 SER A CA 1
ATOM 849 C C . SER A 1 108 ? 7.784 -1.767 -7.775 1.00 88.19 108 SER A C 1
ATOM 851 O O . SER A 1 108 ? 6.946 -1.923 -6.882 1.00 88.19 108 SER A O 1
ATOM 853 N N . ALA A 1 109 ? 8.188 -2.779 -8.546 1.00 91.00 109 ALA A N 1
ATOM 854 C CA . ALA A 1 109 ? 7.724 -4.148 -8.374 1.00 91.00 109 ALA A CA 1
ATOM 855 C C . ALA A 1 109 ? 8.187 -4.751 -7.037 1.00 91.00 109 ALA A C 1
ATOM 857 O O . ALA A 1 109 ? 7.392 -5.418 -6.372 1.00 91.00 109 ALA A O 1
ATOM 858 N N . GLN A 1 110 ? 9.433 -4.502 -6.619 1.00 89.69 110 GLN A N 1
ATOM 859 C CA . GLN A 1 110 ? 9.966 -4.953 -5.328 1.00 89.69 110 GLN A CA 1
ATOM 860 C C . GLN A 1 110 ? 9.232 -4.298 -4.153 1.00 89.69 110 GLN A C 1
ATOM 862 O O . GLN A 1 110 ? 8.732 -5.014 -3.282 1.00 89.69 110 GLN A O 1
ATOM 867 N N . THR A 1 111 ? 9.088 -2.969 -4.163 1.00 88.94 111 THR A N 1
ATOM 868 C CA . THR A 1 111 ? 8.352 -2.215 -3.139 1.00 88.94 111 THR A CA 1
ATOM 869 C C . THR A 1 111 ? 6.924 -2.737 -3.008 1.00 88.94 111 THR A C 1
ATOM 871 O O . THR A 1 111 ? 6.464 -3.060 -1.911 1.00 88.94 111 THR A O 1
ATOM 874 N N . LEU A 1 112 ? 6.218 -2.889 -4.133 1.00 90.88 112 LEU A N 1
ATOM 875 C CA . LEU A 1 112 ? 4.837 -3.362 -4.132 1.00 90.88 112 LEU A CA 1
ATOM 876 C C . LEU A 1 112 ? 4.716 -4.811 -3.648 1.00 90.88 112 LEU A C 1
ATOM 878 O O . LEU A 1 112 ? 3.753 -5.153 -2.960 1.00 90.88 112 LEU A O 1
ATOM 882 N N . ASN A 1 113 ? 5.685 -5.665 -3.980 1.00 91.25 113 ASN A N 1
ATOM 883 C CA . ASN A 1 113 ? 5.722 -7.039 -3.494 1.00 91.25 113 ASN A CA 1
ATOM 884 C C . ASN A 1 113 ? 5.867 -7.094 -1.964 1.00 91.25 113 ASN A C 1
ATOM 886 O O . ASN A 1 113 ? 5.129 -7.823 -1.303 1.00 91.25 113 ASN A O 1
ATOM 890 N N . ILE A 1 114 ? 6.752 -6.274 -1.391 1.00 90.00 114 ILE A N 1
ATOM 891 C CA . ILE A 1 114 ? 6.941 -6.176 0.063 1.00 90.00 114 ILE A CA 1
ATOM 892 C C . ILE A 1 114 ? 5.686 -5.624 0.747 1.00 90.00 114 ILE A C 1
ATOM 894 O O . ILE A 1 114 ? 5.217 -6.197 1.730 1.00 90.00 114 ILE A O 1
ATOM 898 N N . LEU A 1 115 ? 5.080 -4.567 0.200 1.00 90.31 115 LEU A N 1
ATOM 899 C CA . LEU A 1 115 ? 3.830 -4.008 0.725 1.00 90.31 115 LEU A CA 1
ATOM 900 C C . LEU A 1 115 ? 2.692 -5.032 0.731 1.00 90.31 115 LEU A C 1
ATOM 902 O O . LEU A 1 115 ? 1.949 -5.133 1.709 1.00 90.31 115 LEU A O 1
ATOM 906 N N . ARG A 1 116 ? 2.566 -5.827 -0.339 1.00 91.31 116 ARG A N 1
ATOM 907 C CA . ARG A 1 116 ? 1.599 -6.932 -0.398 1.00 91.31 116 ARG A CA 1
ATOM 908 C C . ARG A 1 116 ? 1.897 -7.982 0.670 1.00 91.31 116 ARG A C 1
ATOM 910 O O . ARG A 1 116 ? 0.969 -8.399 1.358 1.00 91.31 116 ARG A O 1
ATOM 917 N N . ALA A 1 117 ? 3.167 -8.349 0.855 1.00 91.56 117 ALA A N 1
ATOM 918 C CA . ALA A 1 117 ? 3.583 -9.297 1.885 1.00 91.56 117 ALA A CA 1
ATOM 919 C C . ALA A 1 117 ? 3.251 -8.801 3.304 1.00 91.56 117 ALA A C 1
ATOM 921 O O . ALA A 1 117 ? 2.721 -9.573 4.102 1.00 91.56 117 ALA A O 1
ATOM 922 N N . PHE A 1 118 ? 3.463 -7.517 3.615 1.00 89.06 118 PHE A N 1
ATOM 923 C CA . PHE A 1 118 ? 3.035 -6.941 4.896 1.00 89.06 118 PHE A CA 1
ATOM 924 C C . PHE A 1 118 ? 1.509 -6.913 5.041 1.00 89.06 118 PHE A C 1
ATOM 926 O O . PHE A 1 118 ? 0.979 -7.236 6.106 1.00 89.06 118 PHE A O 1
ATOM 933 N N . GLY A 1 119 ? 0.788 -6.587 3.967 1.00 87.12 119 GLY A N 1
ATOM 934 C CA . GLY A 1 119 ? -0.673 -6.567 3.960 1.00 87.12 119 GLY A CA 1
ATOM 935 C C . GLY A 1 119 ? -1.310 -7.933 4.237 1.00 87.12 119 GLY A C 1
ATOM 936 O O . GLY A 1 119 ? -2.275 -8.003 4.995 1.00 87.12 119 GLY A O 1
ATOM 937 N N . SER A 1 120 ? -0.781 -9.018 3.660 1.00 85.12 120 SER A N 1
ATOM 938 C CA . SER A 1 120 ? -1.337 -10.372 3.825 1.00 85.12 120 SER A CA 1
ATOM 939 C C . SER A 1 120 ? -0.677 -11.203 4.930 1.00 85.12 120 SER A C 1
ATOM 941 O O . SER A 1 120 ? -1.280 -12.154 5.415 1.00 85.12 120 SER A O 1
ATOM 943 N N . GLY A 1 121 ? 0.554 -10.879 5.331 1.00 79.38 121 GLY A N 1
ATOM 944 C CA . GLY A 1 121 ? 1.377 -11.670 6.255 1.00 79.38 121 GLY A CA 1
ATOM 945 C C . GLY A 1 121 ? 1.148 -11.399 7.745 1.00 79.38 121 GLY A C 1
ATOM 946 O O . GLY A 1 121 ? 2.025 -11.688 8.551 1.00 79.38 121 GLY A O 1
ATOM 947 N N . GLY A 1 122 ? 0.018 -10.792 8.127 1.00 77.88 122 GLY A N 1
ATOM 948 C CA . GLY A 1 122 ? -0.314 -10.494 9.529 1.00 77.88 122 GLY A CA 1
ATOM 949 C C . GLY A 1 122 ? 0.380 -9.260 10.122 1.00 77.88 122 GLY A C 1
ATOM 950 O O . GLY A 1 122 ? 0.168 -8.937 11.288 1.00 77.88 122 GLY A O 1
ATOM 951 N N . PHE A 1 123 ? 1.183 -8.517 9.348 1.00 82.31 123 PHE A N 1
ATOM 952 C CA . PHE A 1 123 ? 1.733 -7.232 9.808 1.00 82.31 123 PHE A CA 1
ATOM 953 C C . PHE A 1 123 ? 0.628 -6.183 10.001 1.00 82.31 123 PHE A C 1
ATOM 955 O O . PHE A 1 123 ? 0.712 -5.359 10.906 1.00 82.31 123 PHE A O 1
ATOM 962 N N . ALA A 1 124 ? -0.435 -6.262 9.197 1.00 81.50 124 ALA A N 1
ATOM 963 C CA . ALA A 1 124 ? -1.624 -5.423 9.312 1.00 81.50 124 ALA A CA 1
ATOM 964 C C . ALA A 1 124 ? -2.675 -5.936 10.327 1.00 81.50 124 ALA A C 1
ATOM 966 O O . ALA A 1 124 ? -3.832 -5.518 10.261 1.00 81.50 124 ALA A O 1
ATOM 967 N N . ASP A 1 125 ? -2.304 -6.838 11.247 1.00 86.69 125 ASP A N 1
ATOM 968 C CA . ASP A 1 125 ? -3.203 -7.335 12.299 1.00 86.69 125 ASP A CA 1
ATOM 969 C C . ASP A 1 125 ? -3.552 -6.232 13.309 1.00 86.69 125 ASP A C 1
ATOM 971 O O . ASP A 1 125 ? -2.675 -5.570 13.869 1.00 86.69 125 ASP A O 1
ATOM 975 N N . ILE A 1 126 ? -4.847 -6.059 13.578 1.00 80.50 126 ILE A N 1
ATOM 976 C CA . ILE A 1 126 ? -5.358 -4.993 14.442 1.00 80.50 126 ILE A CA 1
ATOM 977 C C . ILE A 1 126 ? -4.846 -5.072 15.887 1.00 80.50 126 ILE A C 1
ATOM 979 O O . ILE A 1 126 ? -4.631 -4.026 16.501 1.00 80.50 126 ILE A O 1
ATOM 983 N N . ASN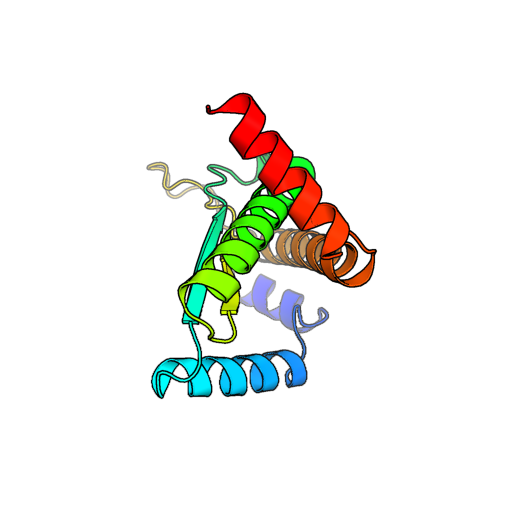 A 1 127 ? -4.607 -6.272 16.426 1.00 82.69 127 ASN A N 1
ATOM 984 C CA . ASN A 1 127 ? -4.091 -6.453 17.786 1.00 82.69 127 ASN A CA 1
ATOM 985 C C . ASN A 1 127 ? -2.659 -5.923 17.888 1.00 82.69 127 ASN A C 1
ATOM 987 O O . ASN A 1 127 ? -2.289 -5.271 18.862 1.00 82.69 127 ASN A O 1
ATOM 991 N N . ARG A 1 128 ? -1.868 -6.140 16.834 1.00 84.44 128 ARG A N 1
ATOM 992 C CA . ARG A 1 128 ? -0.504 -5.622 16.736 1.00 84.44 128 ARG A CA 1
ATOM 993 C C . ARG A 1 128 ? -0.489 -4.098 16.609 1.00 84.44 128 ARG A C 1
ATOM 995 O O . ARG A 1 128 ? 0.339 -3.448 17.239 1.00 84.44 128 ARG A O 1
ATOM 1002 N N . LEU A 1 129 ? -1.436 -3.532 15.854 1.00 86.56 129 LEU A N 1
ATOM 1003 C CA . LEU A 1 129 ? -1.600 -2.078 15.733 1.00 86.56 129 LEU A CA 1
ATOM 1004 C C . LEU A 1 129 ? -1.944 -1.412 17.068 1.00 86.56 129 LEU A C 1
ATOM 1006 O O . LEU A 1 129 ? -1.410 -0.346 17.364 1.00 86.56 129 LEU A O 1
ATOM 1010 N N . HIS A 1 130 ? -2.802 -2.040 17.878 1.00 84.50 130 HIS A N 1
ATOM 1011 C CA . HIS A 1 130 ? -3.119 -1.540 19.218 1.00 84.50 130 HIS A CA 1
ATOM 1012 C C . HIS A 1 130 ? -1.874 -1.508 20.107 1.00 84.50 130 HIS A C 1
ATOM 1014 O O . HIS A 1 130 ? -1.620 -0.481 20.729 1.00 84.50 130 HIS A O 1
ATOM 1020 N N . GLY A 1 131 ? -1.073 -2.581 20.105 1.00 85.50 131 GLY A N 1
ATOM 1021 C CA . GLY A 1 131 ? 0.192 -2.626 20.844 1.00 85.50 131 GLY A CA 1
ATOM 1022 C C . GLY A 1 131 ? 1.133 -1.482 20.460 1.00 85.50 131 GLY A C 1
ATOM 1023 O O . GLY A 1 131 ? 1.555 -0.723 21.321 1.00 85.50 131 GLY A O 1
ATOM 1024 N N . TRP A 1 132 ? 1.365 -1.266 19.162 1.00 87.88 132 TRP A N 1
ATOM 1025 C CA . TRP A 1 132 ? 2.239 -0.177 18.705 1.00 87.88 132 TRP A CA 1
ATOM 1026 C C . TRP A 1 132 ? 1.748 1.223 19.076 1.00 87.88 132 TRP A C 1
ATOM 1028 O O . TRP A 1 132 ? 2.560 2.119 19.296 1.00 87.88 132 TRP A O 1
ATOM 1038 N N . ASN A 1 133 ? 0.431 1.435 19.104 1.00 86.12 133 ASN A N 1
ATOM 1039 C CA . ASN A 1 133 ? -0.133 2.714 19.525 1.00 86.12 133 ASN A CA 1
ATOM 1040 C C . ASN A 1 133 ? 0.028 2.938 21.032 1.00 86.12 133 ASN A C 1
ATOM 1042 O O . ASN A 1 133 ? 0.277 4.069 21.436 1.00 86.12 133 ASN A O 1
ATOM 1046 N N . LEU A 1 134 ? -0.086 1.885 21.847 1.00 86.69 134 LEU A N 1
ATOM 1047 C CA . LEU A 1 134 ? 0.186 1.963 23.283 1.00 86.69 134 LEU A CA 1
ATOM 1048 C C . LEU A 1 134 ? 1.663 2.278 23.541 1.00 86.69 134 LEU A C 1
ATOM 1050 O O . LEU A 1 134 ? 1.941 3.239 24.249 1.00 86.69 134 LEU A O 1
ATOM 1054 N N . ASP A 1 135 ? 2.581 1.569 22.873 1.00 88.69 135 ASP A N 1
ATOM 1055 C CA . ASP A 1 135 ? 4.025 1.830 22.968 1.00 88.69 135 ASP A CA 1
ATOM 1056 C C . ASP A 1 135 ? 4.357 3.299 22.640 1.00 88.69 135 ASP A C 1
ATOM 1058 O O . ASP A 1 135 ? 5.173 3.927 23.310 1.00 88.69 135 ASP A O 1
ATOM 1062 N N . PHE A 1 136 ? 3.712 3.868 21.612 1.00 87.75 136 PHE A N 1
ATOM 1063 C CA . PHE A 1 136 ? 3.895 5.272 21.237 1.00 87.75 136 PHE A CA 1
ATOM 1064 C C . PHE A 1 136 ? 3.440 6.232 22.346 1.00 87.75 136 PHE A C 1
ATOM 1066 O O . PHE A 1 136 ? 4.148 7.192 22.648 1.00 87.75 136 PHE A O 1
ATOM 1073 N N . VAL A 1 137 ? 2.284 5.979 22.967 1.00 87.88 137 VAL A N 1
ATOM 1074 C CA . VAL A 1 137 ? 1.768 6.809 24.068 1.00 87.88 137 VAL A CA 1
ATOM 1075 C C . VAL A 1 137 ? 2.664 6.699 25.302 1.00 87.88 137 VAL A C 1
ATOM 1077 O O . VAL A 1 137 ? 2.982 7.719 25.902 1.00 87.88 137 VAL A O 1
ATOM 1080 N N . GLU A 1 138 ? 3.128 5.498 25.649 1.00 89.81 138 GLU A N 1
ATOM 1081 C CA . GLU A 1 138 ? 4.037 5.276 26.785 1.00 89.81 138 GLU A CA 1
ATOM 1082 C C . GLU A 1 138 ? 5.392 5.976 26.616 1.00 89.81 138 GLU A C 1
ATOM 1084 O O . GLU A 1 138 ? 6.002 6.384 27.599 1.00 89.81 138 GLU A O 1
ATOM 1089 N N . GLN A 1 139 ? 5.873 6.121 25.380 1.00 84.56 139 GLN A N 1
ATOM 1090 C CA . GLN A 1 139 ? 7.149 6.779 25.080 1.00 84.56 139 GLN A CA 1
ATOM 1091 C C . GLN A 1 139 ? 7.046 8.305 24.964 1.00 84.56 139 GLN A C 1
ATOM 1093 O O . GLN A 1 139 ? 8.075 8.981 24.976 1.00 84.56 139 GLN A O 1
ATOM 1098 N N . THR A 1 140 ? 5.837 8.849 24.796 1.00 80.56 140 THR A N 1
ATOM 1099 C CA . THR A 1 140 ? 5.611 10.283 24.538 1.00 80.56 140 THR A CA 1
ATOM 1100 C C . THR A 1 140 ? 4.870 11.018 25.655 1.00 80.56 140 THR A C 1
ATOM 1102 O O . THR A 1 140 ? 4.867 12.251 25.641 1.00 80.56 140 THR A O 1
ATOM 1105 N N . GLY A 1 141 ? 4.251 10.297 26.596 1.00 60.69 141 GLY A N 1
ATOM 1106 C CA . GLY A 1 141 ? 3.624 10.841 27.808 1.00 60.69 141 GLY A CA 1
ATOM 1107 C C . GLY A 1 141 ? 4.593 10.974 28.974 1.00 60.69 141 GLY A C 1
ATOM 1108 O O . GLY A 1 141 ? 4.457 11.976 29.711 1.00 60.69 141 GLY A O 1
#

pLDDT: mean 84.12, std 14.06, range [44.34, 97.88]

Foldseek 3Di:
DQVVVLVVVCVPDDDLDDPVVVVVLVVQVVCVVVVQEAEDEEEQPQAAPVSDDLVSLLVSLLVQLLVQVVCCVVSVHHYDYHYHPQHDHDPDPDPPDDDNVNVSVVVSSVSSVSVVCCVPVCVSPPVVSVVVNVVVVVVVD

Radius of gyration: 18.02 Å; chains: 1; bounding box: 43×32×57 Å

Organism: NCBI:txid49249

InterPro domains:
  IPR002480 DAHP synthetase, class II [PF01474] (2-85)
  IPR002480 DAHP synthetase, class II [PF01474] (93-139)
  IPR002480 DAHP synthetase, class II [PTHR21337] (2-85)
  IPR013785 Aldolase-type TIM barrel [G3DSA:3.20.20.70] (14-136)

Secondary structure (DSSP, 8-state):
--HHHHHHHHTTSPPSS-HHHHHHHHHHHHHHHTTSSEEEEEE-----GGG--HHHHHHHHHHHHHHHHHHHHHH-SPEEEEEE--PPPP--S-TT----HHHHHHHHHHHHHHHHHHHHTTTT-HHHHHHHHHHHHHHH-

Sequence (141 aa):
PEVEKAAAKIKKYAPLVFAGEIRKLQEKLSLASMGQGFLLMGDDSAETFESYNVDHVRDTFKAILQMSLILTYGCALPIIKMCRMVYRLEDEEDDSESLDLVDAYHQSAQTLNILRAFGSGGFADINRLHGWNLDFVEQTG